Protein AF-X0Z595-F1 (afdb_monomer_lite)

Radius of gyration: 12.12 Å; chains: 1; bounding box: 24×26×32 Å

Structure (mmCIF, N/CA/C/O backbone):
data_AF-X0Z595-F1
#
_entry.id   AF-X0Z595-F1
#
loop_
_atom_site.group_PDB
_atom_site.id
_atom_site.type_symbol
_atom_site.label_atom_id
_atom_site.label_alt_id
_atom_site.label_comp_id
_atom_site.label_asym_id
_atom_site.label_entity_id
_atom_site.label_seq_id
_atom_site.pdbx_PDB_ins_code
_atom_site.Cartn_x
_atom_site.Cartn_y
_atom_site.Cartn_z
_atom_site.occupancy
_atom_site.B_iso_or_equiv
_atom_site.auth_seq_id
_atom_site.auth_comp_id
_atom_site.auth_asym_id
_atom_site.auth_atom_id
_atom_site.pdbx_PDB_model_num
ATOM 1 N N . ASP A 1 1 ? 12.434 0.653 5.395 1.00 82.25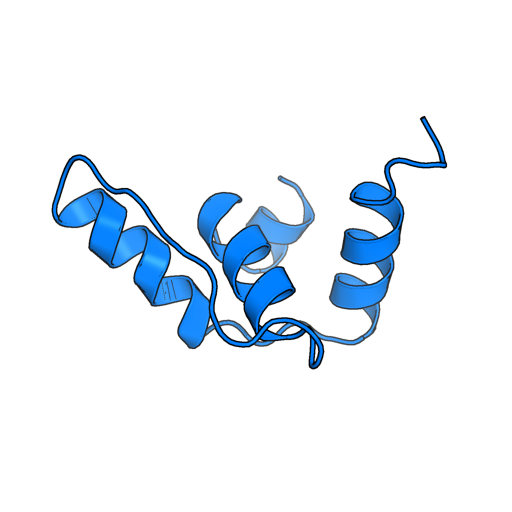 1 ASP A N 1
ATOM 2 C CA . ASP A 1 1 ? 13.344 -0.448 5.001 1.00 82.25 1 ASP A CA 1
ATOM 3 C C . ASP A 1 1 ? 13.263 -1.653 5.916 1.00 82.25 1 ASP A C 1
ATOM 5 O O . ASP A 1 1 ? 13.127 -2.750 5.403 1.00 82.25 1 ASP A O 1
ATOM 9 N N . GLU A 1 2 ? 13.352 -1.481 7.237 1.00 93.00 2 GLU A N 1
ATOM 10 C CA . GLU A 1 2 ? 13.270 -2.587 8.208 1.00 93.00 2 GLU A CA 1
ATOM 11 C C . GLU A 1 2 ? 11.989 -3.418 8.071 1.00 93.00 2 GLU A C 1
ATOM 13 O O . GLU A 1 2 ? 12.087 -4.573 7.679 1.00 93.00 2 GLU A O 1
ATOM 18 N N . ILE A 1 3 ? 10.814 -2.791 8.198 1.00 93.50 3 ILE A N 1
ATOM 19 C CA . ILE A 1 3 ? 9.505 -3.452 8.021 1.00 93.50 3 ILE A CA 1
ATOM 20 C C . ILE A 1 3 ? 9.431 -4.233 6.696 1.00 93.50 3 ILE A C 1
ATOM 22 O O . ILE A 1 3 ? 8.945 -5.354 6.644 1.00 93.50 3 ILE A O 1
ATOM 26 N N . GLY A 1 4 ? 9.952 -3.662 5.606 1.00 92.50 4 GLY A N 1
ATOM 27 C CA . GLY A 1 4 ? 9.974 -4.348 4.313 1.00 92.50 4 GLY A CA 1
ATOM 28 C C . GLY A 1 4 ? 10.885 -5.572 4.298 1.00 92.50 4 GLY A C 1
ATOM 29 O O . GLY A 1 4 ? 10.496 -6.613 3.778 1.00 92.50 4 GLY A O 1
ATOM 30 N N . ARG A 1 5 ? 12.071 -5.488 4.909 1.00 94.06 5 ARG A N 1
ATOM 31 C CA . ARG A 1 5 ? 12.971 -6.642 5.033 1.00 94.06 5 ARG A CA 1
ATOM 32 C C . ARG A 1 5 ? 12.324 -7.775 5.824 1.00 94.06 5 ARG A C 1
ATOM 34 O O . ARG A 1 5 ? 12.419 -8.914 5.376 1.00 94.06 5 ARG A O 1
ATOM 41 N N . ASP A 1 6 ? 11.640 -7.462 6.919 1.00 94.19 6 ASP A N 1
ATOM 42 C CA . ASP A 1 6 ? 10.989 -8.466 7.769 1.00 94.19 6 ASP A CA 1
ATOM 43 C C . ASP A 1 6 ? 9.824 -9.160 7.050 1.00 94.19 6 ASP A C 1
ATOM 45 O O . ASP A 1 6 ? 9.642 -10.369 7.175 1.00 94.19 6 ASP A O 1
ATOM 49 N N . LEU A 1 7 ? 9.093 -8.415 6.216 1.00 92.75 7 LEU A N 1
ATOM 50 C CA . LEU A 1 7 ? 8.004 -8.944 5.392 1.00 92.75 7 LEU A CA 1
ATOM 51 C C . LEU A 1 7 ? 8.487 -9.571 4.069 1.00 92.75 7 LEU A C 1
ATOM 53 O O . LEU A 1 7 ? 7.681 -10.123 3.327 1.00 92.75 7 LEU A O 1
ATOM 57 N N . GLY A 1 8 ? 9.776 -9.478 3.728 1.00 93.19 8 GLY A N 1
ATOM 58 C CA . GLY A 1 8 ? 10.307 -9.946 2.440 1.00 93.19 8 GLY A CA 1
ATOM 59 C C . GLY A 1 8 ? 9.882 -9.098 1.231 1.00 93.19 8 GLY A C 1
ATOM 60 O O . GLY A 1 8 ? 9.937 -9.566 0.093 1.00 93.19 8 GLY A O 1
ATOM 61 N N . HIS A 1 9 ? 9.484 -7.844 1.453 1.00 93.25 9 HIS A N 1
ATOM 62 C CA . HIS A 1 9 ? 8.999 -6.921 0.430 1.00 93.25 9 HIS A CA 1
ATOM 63 C C . HIS A 1 9 ? 9.832 -5.634 0.360 1.00 93.25 9 HIS A C 1
ATOM 65 O O . HIS A 1 9 ? 10.339 -5.112 1.351 1.00 93.25 9 HIS A O 1
ATOM 71 N N . GLY A 1 10 ? 9.962 -5.071 -0.842 1.00 92.62 10 GLY A N 1
ATOM 72 C CA . GLY A 1 10 ? 10.600 -3.768 -1.013 1.00 92.62 10 GLY A CA 1
ATOM 73 C C . GLY A 1 10 ? 9.744 -2.625 -0.458 1.00 92.62 10 GLY A C 1
ATOM 74 O O . GLY A 1 10 ? 8.529 -2.739 -0.295 1.00 92.62 10 GLY A O 1
ATOM 75 N N . VAL A 1 11 ? 10.380 -1.478 -0.213 1.00 93.38 11 VAL A N 1
ATOM 76 C CA . VAL A 1 11 ? 9.696 -0.260 0.260 1.00 93.38 11 VAL A CA 1
ATOM 77 C C . VAL A 1 11 ? 8.520 0.151 -0.633 1.00 93.38 11 VAL A C 1
ATOM 79 O O . VAL A 1 11 ? 7.464 0.451 -0.078 1.00 93.38 11 VAL A O 1
ATOM 82 N N . PRO A 1 12 ? 8.629 0.143 -1.981 1.00 92.44 12 PRO A N 1
ATOM 83 C CA . PRO A 1 12 ? 7.499 0.504 -2.835 1.00 92.44 12 PRO A CA 1
ATOM 84 C C . PRO A 1 12 ? 6.295 -0.421 -2.637 1.00 92.44 12 PRO A C 1
ATOM 86 O O . PRO A 1 12 ? 5.163 0.052 -2.630 1.00 92.44 12 PRO A O 1
ATOM 89 N N . GLN A 1 13 ? 6.528 -1.721 -2.438 1.00 94.94 13 GLN A N 1
ATOM 90 C CA . GLN A 1 13 ? 5.465 -2.693 -2.194 1.00 94.94 13 GLN A CA 1
ATOM 91 C C . GLN A 1 13 ? 4.779 -2.450 -0.852 1.00 94.94 13 GLN A C 1
ATOM 93 O O . GLN A 1 13 ? 3.555 -2.392 -0.804 1.00 94.94 13 GLN A O 1
ATOM 98 N N . VAL A 1 14 ? 5.558 -2.245 0.214 1.00 96.31 14 VAL A N 1
ATOM 99 C CA . VAL A 1 14 ? 5.016 -1.961 1.553 1.00 96.31 14 VAL A CA 1
ATOM 100 C C . VAL A 1 14 ? 4.216 -0.659 1.557 1.00 96.31 14 VAL A C 1
ATOM 102 O O . VAL A 1 14 ? 3.109 -0.621 2.084 1.00 96.31 14 VAL A O 1
ATOM 105 N N . ALA A 1 15 ? 4.730 0.397 0.922 1.00 95.44 15 ALA A N 1
ATOM 106 C CA . ALA A 1 15 ? 4.037 1.681 0.843 1.00 95.44 15 ALA A CA 1
ATOM 107 C C . ALA A 1 15 ? 2.707 1.577 0.077 1.00 95.44 15 ALA A C 1
ATOM 109 O O . ALA A 1 15 ? 1.704 2.158 0.489 1.00 95.44 15 ALA A O 1
ATOM 110 N N . LEU A 1 16 ? 2.676 0.818 -1.022 1.00 96.44 16 LEU A N 1
ATOM 111 C CA . LEU A 1 16 ? 1.449 0.597 -1.785 1.00 96.44 16 LEU A CA 1
ATOM 112 C C . LEU A 1 16 ? 0.448 -0.279 -1.026 1.00 96.44 16 LEU A C 1
ATOM 114 O O . LEU A 1 16 ? -0.736 0.046 -1.026 1.00 96.44 16 LEU A O 1
ATOM 118 N N . ALA A 1 17 ? 0.905 -1.331 -0.342 1.00 96.62 17 ALA A N 1
ATOM 119 C CA . ALA A 1 17 ? 0.052 -2.166 0.504 1.00 96.62 17 ALA A CA 1
ATOM 120 C C . ALA A 1 17 ? -0.565 -1.353 1.653 1.00 96.62 17 ALA A C 1
ATOM 122 O O . ALA A 1 17 ? -1.753 -1.479 1.936 1.00 96.62 17 ALA A O 1
ATOM 123 N N . TRP A 1 18 ? 0.210 -0.443 2.250 1.00 97.06 18 TRP A N 1
ATOM 124 C CA . TRP A 1 18 ? -0.272 0.479 3.279 1.00 97.06 18 TRP A CA 1
ATOM 125 C C . TRP A 1 18 ? -1.362 1.421 2.759 1.00 97.06 18 TRP A C 1
ATOM 127 O O . TRP A 1 18 ? -2.403 1.573 3.398 1.00 97.06 18 TRP A O 1
ATOM 137 N N . LEU A 1 19 ? -1.177 1.998 1.565 1.00 96.44 19 LEU A N 1
ATOM 138 C CA . LEU A 1 19 ? -2.214 2.813 0.926 1.00 96.44 19 LEU A CA 1
ATOM 139 C C . LEU A 1 19 ? -3.471 1.994 0.601 1.00 96.44 19 LEU A C 1
ATOM 141 O O . LEU A 1 19 ? -4.575 2.487 0.802 1.00 96.44 19 LEU A O 1
ATOM 145 N N . LEU A 1 20 ? -3.315 0.758 0.120 1.00 95.88 20 LEU A N 1
ATOM 146 C CA . LEU A 1 20 ? -4.431 -0.142 -0.200 1.00 95.88 20 LEU A CA 1
ATOM 147 C C . LEU A 1 20 ? -5.213 -0.594 1.041 1.00 95.88 20 LEU A C 1
ATOM 149 O O . LEU A 1 20 ? -6.412 -0.846 0.944 1.00 95.88 20 LEU A O 1
ATOM 153 N N . ALA A 1 21 ? -4.560 -0.682 2.200 1.00 95.69 21 ALA A N 1
ATOM 154 C CA . ALA A 1 21 ? -5.200 -1.021 3.469 1.00 95.69 21 ALA A CA 1
ATOM 155 C C . ALA A 1 21 ? -6.018 0.142 4.066 1.00 95.69 21 ALA A C 1
ATOM 157 O O . ALA A 1 21 ? -6.811 -0.070 4.985 1.00 95.69 21 ALA A O 1
ATOM 158 N N . ASN A 1 22 ? -5.844 1.371 3.569 1.00 93.75 22 ASN A N 1
ATOM 159 C CA . ASN A 1 22 ? -6.558 2.537 4.073 1.00 93.75 22 ASN A CA 1
ATOM 160 C C . ASN A 1 22 ? -7.957 2.649 3.429 1.00 93.75 22 ASN A C 1
ATOM 162 O O . ASN A 1 22 ? -8.051 2.928 2.234 1.00 93.75 22 ASN A O 1
ATOM 166 N N . PRO A 1 23 ? -9.059 2.543 4.199 1.00 93.00 23 PRO A N 1
ATOM 167 C CA . PRO A 1 23 ? -10.419 2.589 3.652 1.00 93.00 23 PRO A CA 1
ATOM 168 C C . PRO A 1 23 ? -10.805 3.943 3.034 1.00 93.00 23 PRO A C 1
ATOM 170 O O . PRO A 1 23 ? -11.798 4.025 2.314 1.00 93.00 23 PRO A O 1
ATOM 173 N N . LEU A 1 24 ? -10.051 5.013 3.311 1.00 94.94 24 LEU A N 1
ATOM 174 C CA . LEU A 1 24 ? -10.255 6.330 2.698 1.00 94.94 24 LEU A CA 1
ATOM 175 C C . LEU A 1 24 ? -9.582 6.455 1.322 1.00 94.94 24 LEU A C 1
ATOM 177 O O . LEU A 1 24 ? -9.847 7.411 0.593 1.00 94.94 24 LEU A O 1
ATOM 181 N N . VAL A 1 25 ? -8.713 5.510 0.959 1.00 94.75 25 VAL A N 1
ATOM 182 C CA . VAL A 1 25 ? -8.018 5.474 -0.328 1.00 94.75 25 VAL A CA 1
ATOM 183 C C . VAL A 1 25 ? -8.759 4.517 -1.255 1.00 94.75 25 VAL A C 1
ATOM 185 O O . VAL A 1 25 ? -8.830 3.321 -1.009 1.00 94.75 25 VAL A O 1
ATOM 188 N N . THR A 1 26 ? -9.302 5.028 -2.362 1.00 95.38 26 THR A N 1
ATOM 189 C CA . THR A 1 26 ? -9.979 4.175 -3.355 1.00 95.38 26 THR A CA 1
ATOM 190 C C . THR A 1 26 ? -8.993 3.303 -4.132 1.00 95.38 26 THR A C 1
ATOM 192 O O . THR A 1 26 ? -9.222 2.110 -4.296 1.00 95.38 26 THR A O 1
ATOM 195 N N . ALA A 1 27 ? -7.915 3.905 -4.645 1.00 93.00 27 ALA A N 1
ATOM 196 C CA . ALA A 1 27 ? -6.839 3.206 -5.342 1.00 93.00 27 ALA A CA 1
ATOM 197 C C . ALA A 1 27 ? -5.583 4.100 -5.430 1.00 93.00 27 ALA A C 1
ATOM 199 O O . ALA A 1 27 ? -5.710 5.281 -5.769 1.00 93.00 27 ALA A O 1
ATOM 200 N N . PRO A 1 28 ? -4.372 3.568 -5.186 1.00 93.12 28 PRO A N 1
ATOM 201 C CA . PRO A 1 28 ? -3.124 4.273 -5.461 1.00 93.12 28 PRO A CA 1
ATOM 202 C C . PRO A 1 28 ? -2.887 4.432 -6.968 1.00 93.12 28 PRO A C 1
ATOM 204 O O . PRO A 1 28 ? -3.097 3.499 -7.744 1.00 93.12 28 PRO A O 1
ATOM 207 N N . ILE A 1 29 ? -2.374 5.591 -7.384 1.00 94.06 29 ILE A N 1
ATOM 208 C CA . ILE A 1 29 ? -1.902 5.813 -8.756 1.00 94.06 29 ILE A CA 1
ATOM 209 C C . ILE A 1 29 ? -0.406 5.497 -8.803 1.00 94.06 29 ILE A C 1
ATOM 211 O O . ILE A 1 29 ? 0.386 6.130 -8.107 1.00 94.06 29 ILE A O 1
ATOM 215 N N . VAL A 1 30 ? -0.015 4.537 -9.640 1.00 92.25 30 VAL A N 1
ATOM 216 C CA . VAL A 1 30 ? 1.379 4.099 -9.805 1.00 92.25 30 VAL A CA 1
ATOM 217 C C . VAL A 1 30 ? 1.918 4.464 -11.182 1.00 92.25 30 VAL A C 1
ATOM 219 O O . VAL A 1 30 ? 1.314 4.149 -12.205 1.00 92.25 30 VAL A O 1
ATOM 222 N N . GLY A 1 31 ? 3.083 5.111 -11.202 1.00 94.12 31 GLY A N 1
ATOM 223 C CA . GLY A 1 31 ? 3.875 5.338 -12.408 1.00 94.12 31 GLY A CA 1
ATOM 224 C C . GLY A 1 31 ? 5.046 4.360 -12.474 1.00 94.12 31 GLY A C 1
ATOM 225 O O . GLY A 1 31 ? 5.734 4.155 -11.477 1.00 94.12 31 GLY A O 1
ATOM 226 N N . ALA A 1 32 ? 5.289 3.775 -13.645 1.00 94.62 32 ALA A N 1
ATOM 227 C CA . ALA A 1 32 ? 6.407 2.868 -13.885 1.00 94.62 32 ALA A CA 1
ATOM 228 C C . ALA A 1 32 ? 7.035 3.151 -15.256 1.00 94.62 32 ALA A C 1
ATOM 230 O O . ALA A 1 32 ? 6.321 3.317 -16.244 1.00 94.62 32 ALA A O 1
ATOM 231 N N . ASN A 1 33 ? 8.369 3.173 -15.321 1.00 96.62 33 ASN A N 1
ATOM 232 C CA . ASN A 1 33 ? 9.120 3.370 -16.569 1.00 96.62 33 ASN A CA 1
ATOM 233 C C . ASN A 1 33 ? 9.494 2.044 -17.250 1.00 96.62 33 ASN A C 1
ATOM 235 O O . ASN A 1 33 ? 10.040 2.035 -18.351 1.00 96.62 33 ASN A O 1
ATOM 239 N N . SER A 1 34 ? 9.221 0.914 -16.597 1.00 96.44 34 SER A N 1
ATOM 240 C CA . SER A 1 34 ? 9.433 -0.421 -17.144 1.00 96.44 34 SER A CA 1
ATOM 241 C C . SER A 1 34 ? 8.357 -1.392 -16.663 1.00 96.44 34 SER A C 1
ATOM 243 O O . SER A 1 34 ? 7.712 -1.190 -15.632 1.00 96.44 34 SER A O 1
ATOM 245 N N . VAL A 1 35 ? 8.186 -2.488 -17.404 1.00 95.69 35 VAL A N 1
ATOM 246 C CA . VAL A 1 35 ? 7.262 -3.571 -17.029 1.00 95.69 35 VAL A CA 1
ATOM 247 C C . VAL A 1 35 ? 7.678 -4.218 -15.708 1.00 95.69 35 VAL A C 1
ATOM 249 O O . VAL A 1 35 ? 6.824 -4.616 -14.925 1.00 95.69 35 VAL A O 1
ATOM 252 N N . GLU A 1 36 ? 8.977 -4.314 -15.441 1.00 93.19 36 GLU A N 1
ATOM 253 C CA . GLU A 1 36 ? 9.490 -4.894 -14.200 1.00 93.19 36 GLU A CA 1
ATOM 254 C C . GLU A 1 36 ? 9.150 -4.030 -12.982 1.00 93.19 36 GLU A C 1
ATOM 256 O O . GLU A 1 36 ? 8.682 -4.560 -11.977 1.00 93.19 36 GLU A O 1
ATOM 261 N N . GLN A 1 37 ? 9.263 -2.701 -13.099 1.00 92.00 37 GLN A N 1
ATOM 262 C CA . GLN A 1 37 ? 8.796 -1.781 -12.058 1.00 92.00 37 GLN A CA 1
ATOM 263 C C . GLN A 1 37 ? 7.290 -1.918 -11.826 1.00 92.00 37 GLN A C 1
ATOM 265 O O . GLN A 1 37 ? 6.859 -2.023 -10.680 1.00 92.00 37 GLN A O 1
ATOM 270 N N . LEU A 1 38 ? 6.499 -1.987 -12.904 1.00 93.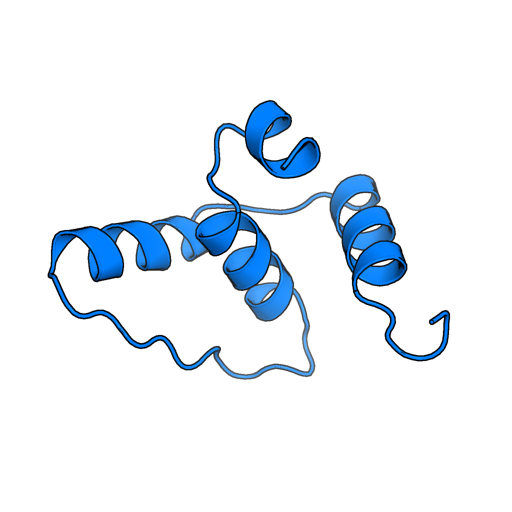44 38 LEU A N 1
ATOM 271 C CA . LEU A 1 38 ? 5.052 -2.177 -12.802 1.00 93.44 38 LEU A CA 1
ATOM 272 C C . LEU A 1 38 ? 4.707 -3.492 -12.089 1.00 93.44 38 LEU A C 1
ATOM 274 O O . LEU A 1 38 ? 3.886 -3.496 -11.176 1.00 93.44 38 LEU A O 1
ATOM 278 N N . ARG A 1 39 ? 5.357 -4.602 -12.461 1.00 90.81 39 ARG A N 1
ATOM 279 C CA . ARG A 1 39 ? 5.185 -5.902 -11.789 1.00 90.81 39 ARG A CA 1
ATOM 280 C C . ARG A 1 39 ? 5.571 -5.826 -10.315 1.00 90.81 39 ARG A C 1
ATOM 282 O O . ARG A 1 39 ? 4.8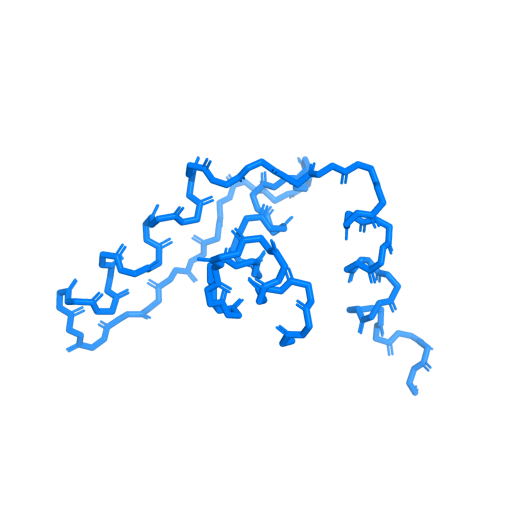46 -6.357 -9.480 1.00 90.81 39 ARG A O 1
ATOM 289 N N . GLY A 1 40 ? 6.661 -5.127 -10.001 1.00 90.38 40 GLY A N 1
ATOM 290 C CA . GLY A 1 40 ? 7.078 -4.856 -8.631 1.00 90.38 40 GLY A CA 1
ATOM 291 C C . GLY A 1 40 ? 5.995 -4.141 -7.826 1.00 90.38 40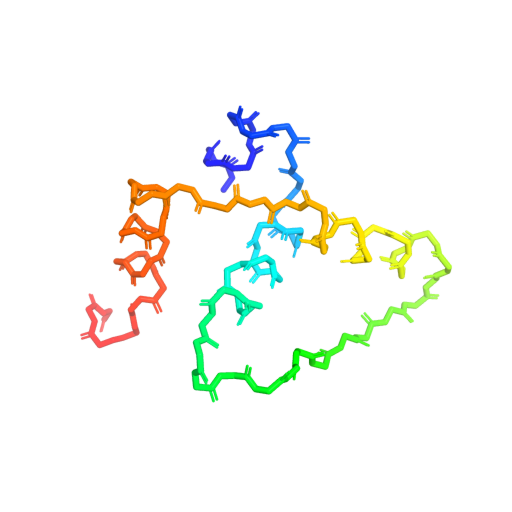 GLY A C 1
ATOM 292 O O . GLY A 1 40 ? 5.690 -4.579 -6.724 1.00 90.38 40 GLY A O 1
ATOM 293 N N . SER A 1 41 ? 5.367 -3.103 -8.386 1.00 92.12 41 SER A N 1
ATOM 294 C CA . SER A 1 41 ? 4.251 -2.395 -7.745 1.00 92.12 41 SER A CA 1
ATOM 295 C C . SER A 1 41 ? 3.016 -3.276 -7.548 1.00 92.12 41 SER A C 1
ATOM 297 O O . SER A 1 41 ? 2.372 -3.186 -6.508 1.00 92.12 41 SER A O 1
ATOM 299 N N . LEU A 1 42 ? 2.691 -4.141 -8.514 1.00 92.00 42 LEU A N 1
ATOM 300 C CA . LEU A 1 42 ? 1.523 -5.023 -8.423 1.00 92.00 42 LEU A CA 1
ATOM 301 C C . LEU A 1 42 ? 1.651 -6.067 -7.310 1.00 92.00 42 LEU A C 1
ATOM 303 O O . LEU A 1 42 ? 0.634 -6.432 -6.738 1.00 92.00 42 LEU A O 1
A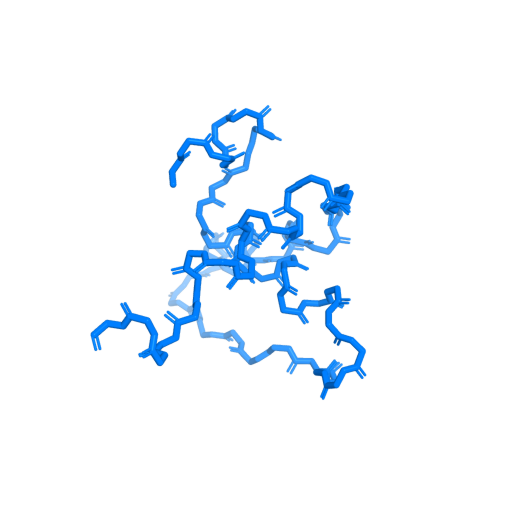TOM 307 N N . ALA A 1 43 ? 2.864 -6.485 -6.936 1.00 91.38 43 ALA A N 1
ATOM 308 C CA . ALA A 1 43 ? 3.072 -7.412 -5.817 1.00 91.38 43 ALA A CA 1
ATOM 309 C C . ALA A 1 43 ? 2.537 -6.878 -4.470 1.00 91.38 43 ALA A C 1
ATOM 311 O O . ALA A 1 43 ? 2.309 -7.653 -3.547 1.00 91.38 43 ALA A O 1
ATOM 312 N N . ALA A 1 44 ? 2.294 -5.567 -4.353 1.00 95.00 44 ALA A N 1
ATOM 313 C CA . ALA A 1 44 ? 1.690 -4.967 -3.167 1.00 95.00 44 ALA A CA 1
ATOM 314 C C . ALA A 1 44 ? 0.266 -5.470 -2.875 1.00 95.00 44 ALA A C 1
ATOM 316 O O . ALA A 1 44 ? -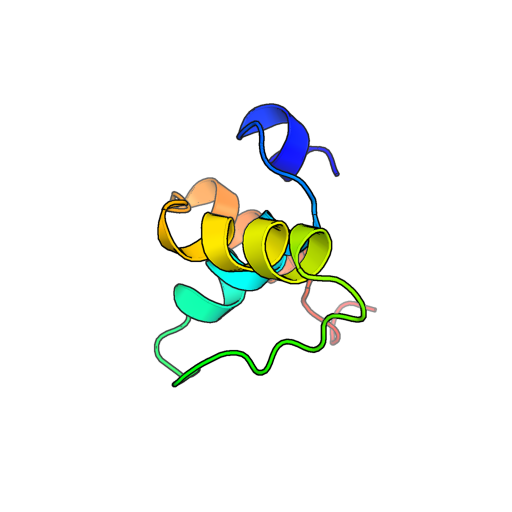0.151 -5.443 -1.723 1.00 95.00 44 ALA A O 1
ATOM 317 N N . VAL A 1 45 ? -0.482 -5.932 -3.886 1.00 93.94 45 VAL A N 1
ATOM 318 C CA . VAL A 1 45 ? -1.870 -6.401 -3.694 1.00 93.94 45 VAL A CA 1
ATOM 319 C C . VAL A 1 45 ? -1.952 -7.744 -2.967 1.00 93.94 45 VAL A C 1
ATOM 321 O O . VAL A 1 45 ? -3.011 -8.107 -2.463 1.00 93.94 45 VAL A O 1
ATOM 324 N N . GLU A 1 46 ? -0.846 -8.486 -2.932 1.00 91.81 46 GLU A N 1
ATOM 325 C CA . GLU A 1 46 ? -0.739 -9.782 -2.257 1.00 91.81 46 GLU A CA 1
ATOM 326 C C . GLU A 1 46 ? -0.241 -9.636 -0.809 1.00 91.81 46 GLU A C 1
ATOM 328 O O . GLU A 1 46 ? -0.308 -10.589 -0.034 1.00 91.81 46 GLU A O 1
ATOM 333 N N . LEU A 1 47 ? 0.233 -8.443 -0.428 1.00 94.75 47 LEU A N 1
ATOM 334 C CA . LEU A 1 47 ? 0.756 -8.156 0.902 1.00 94.75 47 LEU A CA 1
ATOM 335 C C . LEU A 1 47 ? -0.362 -7.677 1.834 1.00 94.75 47 LEU A C 1
ATOM 337 O O . LEU A 1 47 ? -0.944 -6.611 1.640 1.00 94.75 47 LEU A O 1
ATOM 341 N N . GLN A 1 48 ? -0.615 -8.447 2.890 1.00 94.31 48 GLN A N 1
ATOM 342 C CA . GLN A 1 48 ? -1.478 -8.047 3.999 1.00 94.31 48 GLN A CA 1
ATOM 343 C C . GLN A 1 48 ? -0.618 -7.550 5.161 1.00 94.31 48 GLN A C 1
ATOM 345 O O . GLN A 1 48 ? 0.267 -8.261 5.628 1.00 94.31 48 GLN A O 1
ATOM 350 N N . LEU A 1 49 ? -0.885 -6.330 5.623 1.00 95.62 49 LEU A N 1
ATOM 351 C CA . LEU A 1 49 ? -0.211 -5.739 6.777 1.00 95.62 49 LEU A CA 1
ATOM 352 C C . LEU A 1 49 ? -1.006 -6.057 8.046 1.00 95.62 49 LEU A C 1
ATOM 354 O O . LEU A 1 49 ? -2.226 -5.869 8.079 1.00 95.62 49 LEU A O 1
ATOM 358 N N . GLY A 1 50 ? -0.323 -6.547 9.078 1.00 95.31 50 GLY A N 1
ATOM 359 C CA . GLY A 1 50 ? -0.913 -6.770 10.390 1.00 95.31 50 GLY A CA 1
ATOM 360 C C . GLY A 1 50 ? -1.125 -5.463 11.156 1.00 95.31 50 GLY A C 1
ATOM 361 O O . GLY A 1 50 ? -0.814 -4.366 10.687 1.00 95.31 50 GLY A O 1
ATOM 362 N N . GLY A 1 51 ? -1.699 -5.578 12.356 1.00 96.12 51 GLY A N 1
ATOM 363 C CA . GLY A 1 51 ? -2.003 -4.414 13.195 1.00 96.12 51 GLY A CA 1
ATOM 364 C C . GLY A 1 51 ? -0.751 -3.635 13.604 1.00 96.12 51 GLY A C 1
ATOM 365 O O . GLY A 1 51 ? -0.745 -2.411 13.522 1.00 96.12 51 GLY A O 1
ATOM 366 N N . GLU A 1 52 ? 0.313 -4.348 13.976 1.00 95.38 52 GLU A N 1
ATOM 367 C CA . GLU A 1 52 ? 1.586 -3.750 14.388 1.00 95.38 52 GLU A CA 1
ATOM 368 C C . GLU A 1 52 ? 2.281 -3.041 13.218 1.00 95.38 52 GLU A C 1
ATOM 370 O O . GLU A 1 52 ? 2.714 -1.895 13.355 1.00 95.38 52 GLU A O 1
ATOM 375 N N . GLU A 1 53 ? 2.339 -3.667 12.037 1.00 96.25 53 GLU A N 1
ATOM 376 C CA . GLU A 1 53 ? 2.929 -3.031 10.858 1.00 96.25 53 GLU A CA 1
ATOM 377 C C . GLU A 1 53 ? 2.140 -1.788 10.442 1.00 96.25 53 GLU A C 1
ATOM 379 O O . GLU A 1 53 ? 2.742 -0.761 10.122 1.00 96.25 53 GLU A O 1
ATOM 384 N N . MET A 1 54 ? 0.805 -1.846 10.481 1.00 96.44 54 MET A N 1
ATOM 385 C CA . MET A 1 54 ? -0.049 -0.697 10.174 1.00 96.44 54 MET A CA 1
ATOM 386 C C . MET A 1 54 ? 0.163 0.460 11.154 1.00 96.44 54 MET A C 1
ATOM 388 O O . MET A 1 54 ? 0.274 1.608 10.718 1.00 96.44 54 MET A O 1
ATOM 392 N N . GLU A 1 55 ? 0.239 0.184 12.457 1.00 95.88 55 GLU A N 1
ATOM 393 C CA . GLU A 1 55 ? 0.479 1.205 13.483 1.00 95.88 55 GLU A CA 1
ATOM 394 C C . GLU A 1 55 ? 1.847 1.873 13.295 1.00 95.88 55 GLU A C 1
ATOM 396 O O . GLU A 1 55 ? 1.936 3.104 13.230 1.00 95.88 55 GLU A O 1
ATOM 401 N N . ASN A 1 56 ? 2.892 1.070 13.082 1.00 95.50 56 ASN A N 1
ATOM 402 C CA . ASN A 1 56 ? 4.242 1.563 12.822 1.00 95.50 56 ASN A CA 1
ATOM 403 C C . ASN A 1 56 ? 4.311 2.418 11.547 1.00 95.50 56 ASN A C 1
ATOM 405 O O . ASN A 1 56 ? 4.891 3.507 11.555 1.00 95.50 56 ASN A O 1
ATOM 409 N N . LEU A 1 57 ? 3.703 1.964 10.446 1.00 95.88 57 LEU A N 1
ATOM 410 C CA . LEU A 1 57 ? 3.691 2.700 9.178 1.00 95.88 57 LEU A CA 1
ATOM 411 C C . LEU A 1 57 ? 2.902 4.011 9.274 1.00 95.88 57 LEU A C 1
ATOM 413 O O . LEU A 1 57 ? 3.355 5.021 8.729 1.00 95.88 57 LEU A O 1
ATOM 417 N N . ASN A 1 58 ? 1.776 4.021 9.995 1.00 95.25 58 ASN A N 1
ATOM 418 C CA . ASN A 1 58 ? 1.008 5.238 10.264 1.00 95.25 58 ASN A CA 1
ATOM 419 C C . ASN A 1 58 ? 1.837 6.257 11.052 1.00 95.25 58 ASN A C 1
ATOM 421 O O . ASN A 1 58 ? 1.891 7.422 10.666 1.00 95.25 58 ASN A O 1
ATOM 425 N N . HIS A 1 59 ? 2.521 5.816 12.111 1.00 94.75 59 HIS A N 1
ATOM 426 C CA . HIS A 1 59 ? 3.371 6.688 12.919 1.00 94.75 59 HIS A CA 1
ATOM 427 C C . HIS A 1 59 ? 4.543 7.269 12.108 1.00 94.75 59 HIS A C 1
ATOM 429 O O . HIS A 1 59 ? 4.799 8.468 12.158 1.00 94.75 59 HIS A O 1
ATOM 435 N N . LEU A 1 60 ? 5.238 6.446 11.314 1.00 93.56 60 LEU A N 1
ATOM 436 C CA . LEU A 1 60 ? 6.386 6.888 10.503 1.00 93.56 60 LEU A CA 1
ATOM 437 C C . LEU A 1 60 ? 6.004 7.813 9.336 1.00 93.56 60 LEU A C 1
ATOM 439 O O . LEU A 1 60 ? 6.835 8.608 8.878 1.00 93.56 60 LEU A O 1
ATOM 443 N N . SER A 1 61 ? 4.779 7.668 8.825 1.00 92.00 61 SER A N 1
ATOM 444 C CA . SER A 1 61 ? 4.257 8.438 7.689 1.00 92.00 61 SER A CA 1
ATOM 445 C C . SER A 1 61 ? 3.494 9.690 8.116 1.00 92.00 61 SER A C 1
ATOM 447 O O . SER A 1 61 ? 3.101 10.476 7.251 1.00 92.00 61 SER A O 1
ATOM 449 N N . ASP A 1 62 ? 3.285 9.892 9.420 1.00 93.25 62 ASP A N 1
ATOM 450 C CA . ASP A 1 62 ? 2.706 11.125 9.932 1.00 93.25 62 ASP A CA 1
ATOM 451 C C . ASP A 1 62 ? 3.627 12.306 9.599 1.00 93.25 62 ASP A C 1
ATOM 453 O O . ASP A 1 62 ? 4.826 12.322 9.884 1.00 93.25 62 ASP A O 1
ATOM 457 N N . TRP A 1 63 ? 3.059 13.292 8.914 1.00 88.56 63 TRP A N 1
ATOM 458 C CA . TRP A 1 63 ? 3.775 14.487 8.488 1.00 88.56 63 TRP A CA 1
ATOM 459 C C . TRP A 1 63 ? 3.671 15.605 9.525 1.00 88.56 63 TRP A C 1
ATOM 461 O O . TRP A 1 63 ? 4.479 16.528 9.485 1.00 88.56 63 TRP A O 1
ATOM 471 N N . GLN A 1 64 ? 2.693 15.540 10.435 1.00 87.06 64 GLN A N 1
ATOM 472 C CA . GLN A 1 64 ? 2.492 16.552 11.476 1.00 87.06 64 GLN A CA 1
ATOM 473 C C . GLN A 1 64 ? 3.487 16.407 12.629 1.00 87.06 64 GLN A C 1
ATOM 475 O O . GLN A 1 64 ? 3.692 17.348 13.391 1.00 87.06 64 GLN A O 1
ATOM 480 N N . SER A 1 65 ? 4.114 15.239 12.742 1.00 75.00 65 SER A N 1
ATOM 481 C CA . SER A 1 65 ? 5.152 14.923 13.719 1.00 75.00 65 SER A CA 1
ATOM 482 C C . SER A 1 65 ? 6.569 15.328 13.273 1.00 75.00 65 SER A C 1
ATOM 484 O O . SER A 1 65 ? 7.533 15.011 13.973 1.00 75.00 65 SER A O 1
ATOM 486 N N . ARG A 1 66 ? 6.711 16.033 12.138 1.00 56.75 66 ARG A N 1
ATOM 487 C CA . ARG A 1 66 ? 7.989 16.520 11.585 1.00 56.75 66 ARG A CA 1
ATOM 488 C C . ARG A 1 66 ? 8.216 18.014 11.776 1.00 56.75 66 ARG A C 1
ATOM 490 O O . ARG A 1 66 ? 7.240 18.786 11.673 1.00 56.75 66 ARG A O 1
#

Secondary structure (DSSP, 8-state):
-HHHHHHT--HHHHHHHHHHH-TT-S------SSHHHHHHHHGGGGPPP-HHHHHHHHHHH-STT-

Foldseek 3Di:
DVLQVVQVADPLLLVLLLLVPDPVRPHDDDDDPDPVVVVSNVVSVVDDDDPVSNVVCCVVPDPVVD

Organism: NCBI:txid412755

Sequence (66 aa):
DEIGRDLGHGVPQVALAWLLANPLVTAPIVGANSVEQLRGSLAAVELQLGGEEMENLNHLSDWQSR

pLDDT: mean 92.99, std 5.59, range [56.75, 97.06]

InterPro domains:
  IPR023210 NADP-dependent oxidoreductase domain [PF00248] (2-60)
  IPR036812 NAD(P)-dependent oxidoreductase domain superfamily [G3DSA:3.20.20.100] (1-64)
  IPR036812 NAD(P)-dependent oxidoreductase domain superfamily [SSF51430] (2-60)